Protein AF-A0A3D0MB20-F1 (afdb_monomer)

Radius of gyration: 22.78 Å; Cα contacts (8 Å, |Δi|>4): 73; chains: 1; bounding box: 54×30×51 Å

Nearest PDB structures (foldseek):
  8es4-assembly1_F  TM=3.337E-01  e=3.776E-01  Shigella phage Buco

Sequence (99 aa):
TNLPDAANAVVLQDGVRNSDVEVVDANTIRVHTDIQRHQYEIYTGYFGQKIVITSPEQLTSGSVANAAATRRTAQQNVKAAESVMASGAMGCPCCAGTV

Mean predicted aligned error: 18.68 Å

Secondary structure (DSSP, 8-state):
--PPPGGG-EEEETTEE---EEEEETTEEEE---SS---EEEE----S-------------------------HHHHHHHHHHHHHT-----GGG----

Structure (mmCIF, N/CA/C/O backbone):
data_AF-A0A3D0MB20-F1
#
_entry.id   AF-A0A3D0MB20-F1
#
loop_
_atom_site.group_PDB
_atom_site.id
_atom_site.type_symbol
_atom_site.label_atom_id
_atom_site.label_alt_id
_atom_site.label_comp_id
_atom_site.label_asym_id
_atom_site.label_entity_id
_atom_site.label_seq_id
_atom_site.pdbx_PDB_ins_code
_atom_site.Cartn_x
_atom_site.Cartn_y
_atom_site.Cartn_z
_atom_site.occupancy
_atom_site.B_iso_or_equiv
_atom_site.auth_seq_id
_atom_site.auth_comp_id
_atom_site.auth_asym_id
_atom_site.auth_atom_id
_atom_site.pdbx_PDB_model_num
ATOM 1 N N . THR A 1 1 ? -13.032 -6.965 11.562 1.00 58.88 1 THR A N 1
ATOM 2 C CA . THR A 1 1 ? -11.963 -6.059 12.031 1.00 58.88 1 THR A CA 1
ATOM 3 C C . THR A 1 1 ? -12.298 -4.663 11.538 1.00 58.88 1 THR A C 1
ATOM 5 O O . THR A 1 1 ?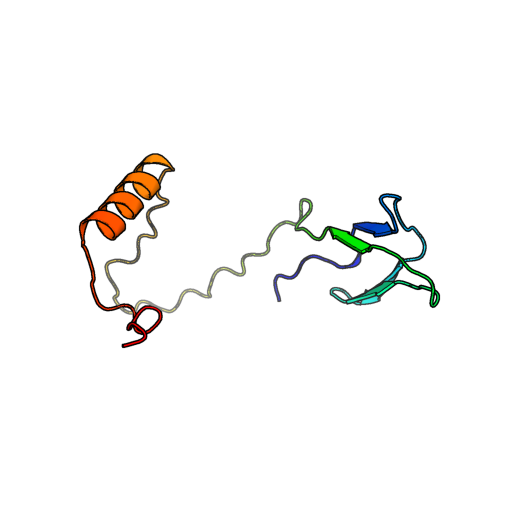 -12.840 -4.547 10.450 1.00 58.88 1 THR A O 1
ATOM 8 N N . ASN A 1 2 ? -12.078 -3.613 12.333 1.00 74.81 2 ASN A N 1
ATOM 9 C CA . ASN A 1 2 ? -12.234 -2.233 11.856 1.00 74.81 2 ASN A CA 1
ATOM 10 C C . ASN A 1 2 ? -10.890 -1.809 11.258 1.00 74.81 2 ASN A C 1
ATOM 12 O O . ASN A 1 2 ? -10.124 -1.142 11.937 1.00 74.81 2 ASN A O 1
ATOM 16 N N . LEU A 1 3 ? -10.542 -2.352 10.089 1.00 81.62 3 LEU A N 1
ATOM 17 C CA . LEU A 1 3 ? -9.323 -1.995 9.360 1.00 81.62 3 LEU A CA 1
ATOM 18 C C . LEU A 1 3 ? -9.686 -1.027 8.228 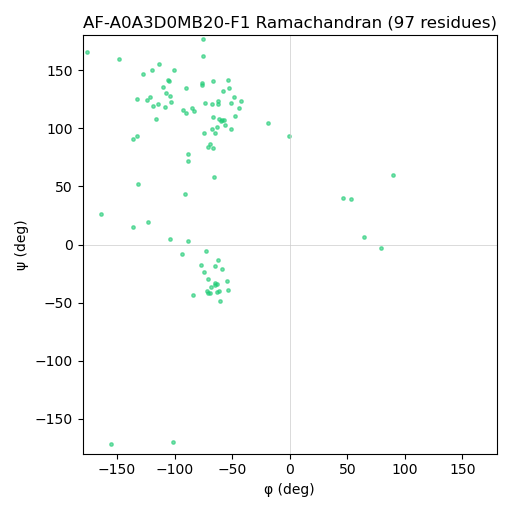1.00 81.62 3 LEU A C 1
ATOM 20 O O . LEU A 1 3 ? -10.802 -1.120 7.712 1.00 81.62 3 LEU A O 1
ATOM 24 N N . PRO A 1 4 ? -8.780 -0.117 7.830 1.00 80.81 4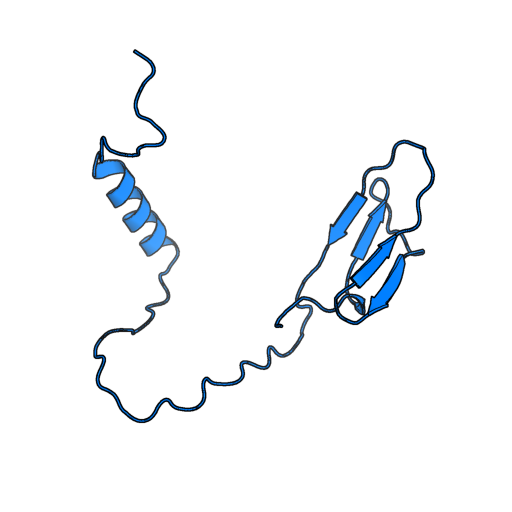 PRO A N 1
ATOM 25 C CA . PRO A 1 4 ? -8.970 0.691 6.635 1.00 80.81 4 PRO A CA 1
ATOM 26 C C . PRO A 1 4 ? -9.151 -0.208 5.411 1.00 80.81 4 PRO A C 1
ATOM 28 O O . PRO A 1 4 ? -8.374 -1.138 5.205 1.00 80.81 4 PRO A O 1
ATOM 31 N N . ASP A 1 5 ? -10.168 0.089 4.610 1.00 88.06 5 ASP A N 1
ATOM 32 C CA . ASP A 1 5 ? -10.424 -0.605 3.349 1.00 88.06 5 ASP A CA 1
ATOM 33 C C . ASP A 1 5 ? -9.258 -0.410 2.366 1.00 88.06 5 ASP A C 1
ATOM 35 O O . ASP A 1 5 ? -8.907 0.724 2.013 1.00 88.06 5 ASP A O 1
ATOM 39 N N . ALA A 1 6 ? -8.691 -1.529 1.917 1.00 91.75 6 ALA A N 1
ATOM 40 C CA . ALA A 1 6 ? -7.601 -1.598 0.952 1.00 91.75 6 ALA A CA 1
ATOM 41 C C . ALA A 1 6 ? -7.906 -0.847 -0.355 1.00 91.75 6 ALA A C 1
ATOM 43 O O . ALA A 1 6 ? -6.994 -0.261 -0.939 1.00 91.75 6 ALA A O 1
ATOM 44 N N . ALA A 1 7 ? -9.176 -0.777 -0.774 1.00 90.31 7 ALA A N 1
ATOM 45 C CA . ALA A 1 7 ? -9.587 -0.044 -1.974 1.00 90.31 7 ALA A CA 1
ATOM 46 C C . 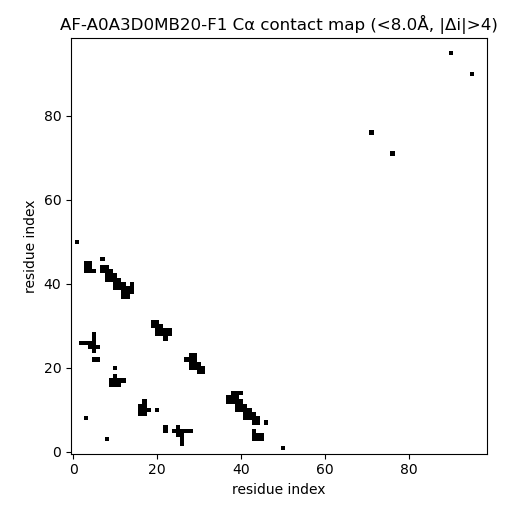ALA A 1 7 ? -9.359 1.476 -1.882 1.00 90.31 7 ALA A C 1
ATOM 48 O O . ALA A 1 7 ? -9.324 2.161 -2.904 1.00 90.31 7 ALA A O 1
ATOM 49 N N . ASN A 1 8 ? -9.187 2.011 -0.670 1.00 91.19 8 ASN A N 1
ATOM 50 C CA . ASN A 1 8 ? -8.942 3.434 -0.436 1.00 91.19 8 ASN A CA 1
ATOM 51 C C . ASN A 1 8 ? -7.474 3.748 -0.107 1.00 91.19 8 ASN A C 1
ATOM 53 O O . ASN A 1 8 ? -7.154 4.894 0.214 1.00 91.19 8 ASN A O 1
ATOM 57 N N . ALA A 1 9 ? -6.581 2.757 -0.155 1.00 92.88 9 ALA A N 1
ATOM 58 C CA . ALA A 1 9 ? -5.162 2.987 0.073 1.00 92.88 9 ALA A CA 1
ATOM 59 C C . ALA A 1 9 ? -4.560 3.852 -1.047 1.00 92.88 9 ALA A C 1
ATOM 61 O O . ALA A 1 9 ? -4.870 3.695 -2.230 1.00 92.88 9 ALA A O 1
ATOM 62 N N . VAL A 1 10 ? -3.663 4.763 -0.674 1.00 94.56 10 VAL A N 1
ATOM 63 C CA . VAL A 1 10 ? -2.865 5.545 -1.623 1.00 94.56 10 VAL A CA 1
ATOM 64 C C . VAL A 1 10 ? -1.408 5.152 -1.453 1.00 94.56 10 VAL A C 1
ATOM 66 O O . VAL A 1 10 ? -0.850 5.301 -0.370 1.00 94.56 10 VAL A O 1
ATOM 69 N N . VAL A 1 11 ? -0.789 4.667 -2.526 1.00 96.75 11 VAL A N 1
ATOM 70 C CA . VAL A 1 11 ? 0.632 4.310 -2.547 1.00 96.75 11 VAL A CA 1
ATOM 71 C C . VAL A 1 11 ? 1.390 5.346 -3.364 1.00 96.75 11 VAL A C 1
ATOM 73 O O . VAL A 1 11 ? 0.998 5.667 -4.490 1.00 96.75 11 VAL A O 1
ATOM 76 N N . LEU A 1 12 ? 2.474 5.869 -2.801 1.00 98.06 12 LEU A N 1
ATOM 77 C CA . LEU A 1 12 ? 3.481 6.631 -3.526 1.00 98.06 12 LEU A CA 1
ATOM 78 C C . LEU A 1 12 ? 4.727 5.763 -3.717 1.00 98.06 12 LEU A C 1
ATOM 80 O O . LEU A 1 12 ? 5.127 5.047 -2.800 1.00 98.06 12 LEU A O 1
ATOM 84 N N . GLN A 1 13 ? 5.340 5.860 -4.891 1.00 97.94 13 GLN A N 1
ATOM 85 C CA . GLN A 1 13 ? 6.657 5.331 -5.219 1.00 97.94 13 GLN A CA 1
ATOM 86 C C . GLN A 1 13 ? 7.538 6.515 -5.612 1.00 97.94 13 GLN A C 1
ATOM 88 O O . GLN A 1 13 ? 7.200 7.260 -6.532 1.00 97.94 13 GLN A O 1
ATOM 93 N N . ASP A 1 14 ? 8.622 6.729 -4.870 1.00 97.50 14 ASP A N 1
ATOM 94 C CA . ASP A 1 14 ? 9.560 7.842 -5.067 1.00 97.50 14 ASP A CA 1
ATOM 95 C C . ASP A 1 14 ? 8.862 9.219 -5.099 1.00 97.50 14 ASP A C 1
ATOM 97 O O . ASP A 1 14 ? 9.182 10.105 -5.889 1.00 97.50 14 ASP A O 1
ATOM 101 N N . GLY A 1 15 ? 7.854 9.383 -4.234 1.00 97.50 15 GLY A N 1
ATOM 102 C CA . GLY A 1 15 ? 7.049 10.604 -4.111 1.00 97.50 15 GLY A CA 1
ATOM 103 C C . GLY A 1 15 ? 5.952 10.773 -5.170 1.00 97.50 15 GLY A C 1
ATOM 104 O O . GLY A 1 15 ? 5.174 11.724 -5.088 1.00 97.50 15 GLY A O 1
ATOM 105 N N . VAL A 1 16 ? 5.838 9.859 -6.139 1.00 97.38 16 VAL A N 1
ATOM 106 C CA . VAL A 1 16 ? 4.819 9.895 -7.200 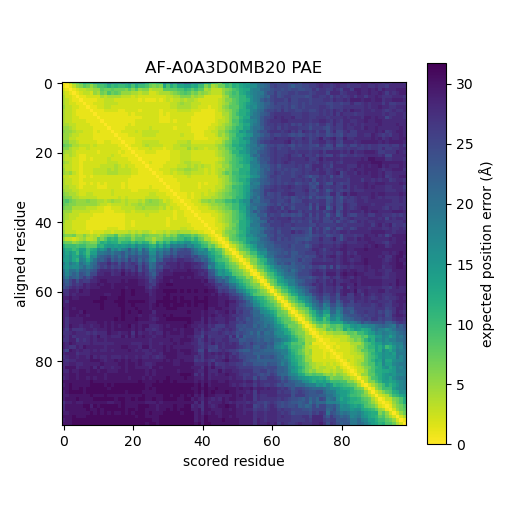1.00 97.38 16 VAL A CA 1
ATOM 107 C C . VAL A 1 16 ? 3.750 8.842 -6.939 1.00 97.38 16 VAL A C 1
ATOM 109 O O . VAL A 1 16 ? 4.046 7.735 -6.504 1.00 97.38 16 VAL A O 1
ATOM 112 N N . ARG A 1 17 ? 2.480 9.164 -7.208 1.00 96.75 17 ARG A N 1
ATOM 113 C CA . ARG A 1 17 ? 1.382 8.213 -7.004 1.00 96.75 17 ARG A CA 1
ATOM 114 C C . ARG A 1 17 ? 1.549 6.987 -7.902 1.00 96.75 17 ARG A C 1
ATOM 116 O O . ARG A 1 17 ? 1.537 7.116 -9.123 1.00 96.75 17 ARG A O 1
ATOM 123 N N . ASN A 1 18 ? 1.641 5.814 -7.282 1.00 95.56 18 ASN A N 1
ATOM 124 C CA . ASN A 1 18 ? 1.673 4.534 -7.972 1.00 95.56 18 ASN A CA 1
ATOM 125 C C . ASN A 1 18 ? 0.229 4.076 -8.245 1.00 95.56 18 ASN A C 1
ATOM 127 O O . ASN A 1 18 ? -0.561 3.891 -7.318 1.00 95.56 18 ASN A O 1
ATOM 131 N N . SER A 1 19 ? -0.124 3.948 -9.525 1.00 93.12 19 SER A N 1
ATOM 132 C CA . SER A 1 19 ? -1.431 3.459 -9.981 1.00 93.12 19 SER A CA 1
ATOM 133 C C . SER A 1 19 ? -1.466 1.953 -10.264 1.00 93.12 19 SER A C 1
ATOM 135 O O . SER A 1 19 ? -2.547 1.424 -10.497 1.00 93.12 19 SER A O 1
ATOM 137 N N . ASP A 1 20 ? -0.320 1.273 -10.246 1.00 94.69 20 ASP A N 1
ATOM 138 C CA . ASP A 1 20 ? -0.161 -0.170 -10.483 1.00 94.69 20 ASP A CA 1
ATOM 139 C C . ASP A 1 20 ? -0.234 -0.974 -9.170 1.00 94.69 20 ASP A C 1
ATOM 141 O O . ASP A 1 20 ? 0.584 -1.845 -8.863 1.00 94.69 20 ASP A O 1
ATOM 145 N N . VAL A 1 21 ? -1.205 -0.610 -8.332 1.00 95.94 21 VAL A N 1
ATOM 146 C CA . VAL A 1 21 ? -1.484 -1.278 -7.060 1.00 95.94 21 VAL A CA 1
ATOM 147 C C . VAL A 1 21 ? -2.712 -2.149 -7.241 1.00 95.94 21 VAL A C 1
ATOM 149 O O . VAL A 1 21 ? -3.791 -1.658 -7.574 1.00 95.94 21 VAL A O 1
ATOM 152 N N . GLU A 1 22 ? -2.563 -3.438 -6.972 1.00 97.06 22 GLU A N 1
ATOM 153 C CA . GLU A 1 22 ? -3.675 -4.379 -6.980 1.00 97.06 22 GLU A CA 1
ATOM 154 C C . GLU A 1 22 ? -4.315 -4.457 -5.593 1.00 97.06 22 GLU A C 1
ATOM 156 O O . GLU A 1 22 ? -3.631 -4.599 -4.578 1.00 97.06 22 GLU A O 1
ATOM 161 N N . VAL A 1 23 ? -5.645 -4.426 -5.542 1.00 95.12 23 VAL A N 1
ATOM 162 C CA . VAL A 1 23 ? -6.406 -4.748 -4.329 1.00 95.12 23 VAL A CA 1
ATOM 163 C C . VAL A 1 23 ? -6.694 -6.246 -4.351 1.00 95.12 23 VAL A C 1
ATOM 165 O O . VAL A 1 23 ? -7.426 -6.722 -5.216 1.00 95.12 23 VAL A O 1
ATOM 168 N N . VAL A 1 24 ? -6.097 -6.994 -3.422 1.00 96.56 24 VAL A N 1
ATOM 169 C CA . VAL A 1 24 ? -6.238 -8.459 -3.347 1.00 96.56 24 VAL A CA 1
ATOM 170 C C . VAL A 1 24 ? -7.513 -8.836 -2.591 1.00 96.56 24 VAL A C 1
ATOM 172 O O . VAL A 1 24 ? -8.255 -9.715 -3.024 1.00 96.56 24 VAL A O 1
ATOM 175 N N . ASP A 1 25 ? -7.775 -8.157 -1.473 1.00 92.31 25 ASP A N 1
ATOM 176 C CA . ASP A 1 25 ? -8.993 -8.288 -0.669 1.00 92.31 25 ASP A CA 1
ATOM 177 C C . ASP A 1 25 ? -9.251 -7.002 0.141 1.00 92.31 25 ASP A C 1
ATOM 179 O O . ASP A 1 25 ? -8.575 -5.993 -0.047 1.00 92.31 25 ASP A O 1
ATOM 183 N N . ALA A 1 26 ? -10.233 -7.030 1.049 1.00 88.44 26 ALA A N 1
ATOM 184 C CA . ALA A 1 26 ? -10.669 -5.873 1.834 1.00 88.44 26 ALA A CA 1
ATOM 185 C C . ALA A 1 26 ? -9.570 -5.220 2.697 1.00 88.44 26 ALA A C 1
ATOM 187 O O . ALA A 1 26 ? -9.716 -4.064 3.097 1.00 88.44 26 ALA A O 1
ATOM 188 N N . ASN A 1 27 ? -8.489 -5.931 3.017 1.00 89.56 27 ASN A N 1
ATOM 189 C CA . ASN A 1 27 ? -7.416 -5.438 3.880 1.00 89.56 27 ASN A CA 1
ATOM 190 C C . ASN A 1 27 ? -6.012 -5.767 3.349 1.00 89.56 27 ASN A C 1
ATOM 192 O O . ASN A 1 27 ? -5.038 -5.639 4.096 1.00 89.56 27 ASN A O 1
ATOM 196 N N . THR A 1 28 ? -5.909 -6.157 2.077 1.00 92.94 28 THR A N 1
ATOM 197 C CA . THR A 1 28 ? -4.661 -6.561 1.429 1.00 92.94 28 THR A CA 1
ATOM 198 C C . THR A 1 28 ? -4.511 -5.871 0.079 1.00 92.94 28 THR A C 1
ATOM 200 O O . THR A 1 28 ? -5.358 -6.002 -0.806 1.00 92.94 28 THR A O 1
ATOM 203 N N . ILE A 1 29 ? -3.384 -5.185 -0.102 1.00 95.81 29 ILE A N 1
ATOM 204 C CA . ILE A 1 29 ? -2.931 -4.664 -1.395 1.00 95.81 29 ILE A CA 1
ATOM 205 C C . ILE A 1 29 ? -1.653 -5.381 -1.831 1.00 95.81 29 ILE A C 1
ATOM 207 O O . ILE A 1 29 ? -0.884 -5.864 -0.995 1.00 95.81 29 ILE A O 1
ATOM 211 N N . ARG A 1 30 ? -1.397 -5.410 -3.136 1.00 97.19 30 ARG A N 1
ATOM 212 C CA . ARG A 1 30 ? -0.140 -5.854 -3.734 1.00 97.19 30 ARG A CA 1
ATOM 213 C C . ARG A 1 30 ? 0.443 -4.712 -4.555 1.00 97.19 30 ARG A C 1
ATOM 215 O O . ARG A 1 30 ? -0.229 -4.140 -5.404 1.00 97.19 30 ARG A O 1
ATOM 222 N N . VAL A 1 31 ? 1.700 -4.388 -4.276 1.00 96.94 31 VAL A N 1
ATOM 223 C CA . VAL A 1 31 ? 2.465 -3.361 -4.988 1.00 96.94 31 VAL A CA 1
ATOM 224 C C . VAL A 1 31 ? 3.508 -4.072 -5.838 1.00 96.94 31 VAL A C 1
ATOM 226 O O . VAL A 1 31 ? 4.352 -4.786 -5.293 1.00 96.94 31 VAL A O 1
ATOM 229 N N . HIS A 1 32 ? 3.445 -3.902 -7.157 1.00 95.25 32 HIS A N 1
ATOM 230 C CA . HIS A 1 32 ? 4.489 -4.395 -8.049 1.00 95.25 32 HIS A CA 1
ATOM 231 C C . HIS A 1 32 ? 5.715 -3.481 -7.987 1.00 95.25 32 HIS A C 1
ATOM 233 O O . HIS A 1 32 ? 5.607 -2.258 -7.906 1.00 95.25 32 HIS A O 1
ATOM 239 N N . THR A 1 33 ? 6.896 -4.091 -7.979 1.00 95.44 33 THR A N 1
ATOM 240 C CA . THR A 1 33 ? 8.183 -3.397 -7.904 1.00 95.44 33 THR A CA 1
ATOM 241 C C . THR A 1 33 ? 9.241 -4.195 -8.658 1.00 95.44 33 THR A C 1
ATOM 243 O O . THR A 1 33 ? 9.061 -5.392 -8.899 1.00 95.44 33 THR A O 1
ATOM 246 N N . ASP A 1 34 ? 10.330 -3.538 -9.042 1.00 95.44 34 ASP A N 1
ATOM 247 C CA . ASP A 1 34 ? 11.523 -4.190 -9.569 1.00 95.44 34 ASP A CA 1
ATOM 248 C C . ASP A 1 34 ? 12.614 -4.282 -8.475 1.00 95.44 34 ASP A C 1
ATOM 250 O O . ASP A 1 34 ? 12.354 -4.083 -7.289 1.00 95.44 34 ASP A O 1
ATOM 254 N N . ILE A 1 35 ? 13.839 -4.661 -8.849 1.00 95.19 35 ILE A N 1
ATOM 255 C CA . ILE A 1 35 ? 14.963 -4.817 -7.906 1.00 95.19 35 ILE A CA 1
ATOM 256 C C . ILE A 1 35 ? 15.762 -3.524 -7.676 1.00 95.19 35 ILE A C 1
ATOM 258 O O . ILE A 1 35 ? 16.799 -3.555 -7.005 1.00 95.19 35 ILE A O 1
ATOM 262 N N . GLN A 1 36 ? 15.349 -2.406 -8.270 1.00 97.19 36 GLN A N 1
ATOM 263 C CA . GLN A 1 36 ? 16.011 -1.123 -8.088 1.00 97.19 36 GLN A CA 1
ATOM 264 C C . GLN A 1 36 ? 15.683 -0.519 -6.721 1.00 97.19 36 GLN A C 1
ATOM 266 O O . GLN A 1 36 ? 14.945 -1.060 -5.895 1.00 97.19 36 GLN A O 1
ATOM 271 N N . ARG A 1 37 ? 16.307 0.625 -6.441 1.00 96.56 37 ARG A N 1
ATOM 272 C CA . ARG A 1 37 ? 16.064 1.362 -5.208 1.00 96.56 37 ARG A CA 1
ATOM 273 C C . ARG A 1 37 ? 14.817 2.225 -5.375 1.00 96.56 37 ARG A C 1
ATOM 275 O O . ARG A 1 37 ? 14.861 3.207 -6.106 1.00 96.56 37 ARG A O 1
ATOM 282 N N . HIS A 1 38 ? 13.786 1.899 -4.606 1.00 96.81 38 HIS A N 1
ATOM 283 C CA . HIS A 1 38 ? 12.553 2.670 -4.501 1.00 96.81 38 HIS A CA 1
ATOM 284 C C . HIS A 1 38 ? 12.225 2.978 -3.041 1.00 96.81 38 HIS A C 1
ATOM 286 O O . HIS A 1 38 ? 12.484 2.164 -2.148 1.00 96.81 38 HIS A O 1
ATOM 292 N N . GLN A 1 39 ? 11.626 4.139 -2.799 1.00 97.75 39 GLN A N 1
ATOM 293 C CA . GLN A 1 39 ? 10.966 4.463 -1.541 1.00 97.75 39 GLN A CA 1
ATOM 294 C C . GLN A 1 39 ? 9.453 4.369 -1.725 1.00 97.75 39 GLN A C 1
ATOM 296 O O . GLN A 1 39 ? 8.888 5.004 -2.613 1.00 97.75 39 GLN A O 1
ATOM 301 N N . TYR A 1 40 ? 8.797 3.614 -0.845 1.00 97.44 40 TYR A N 1
ATOM 302 C CA . TYR A 1 40 ? 7.345 3.484 -0.831 1.00 97.44 40 TYR A CA 1
ATOM 303 C C . TYR A 1 40 ? 6.741 4.169 0.386 1.00 97.44 40 TYR A C 1
ATOM 305 O O . TYR A 1 40 ? 7.196 3.974 1.513 1.00 97.44 40 TYR A O 1
ATOM 313 N N . GLU A 1 41 ? 5.667 4.915 0.154 1.00 97.69 41 GLU A N 1
ATOM 314 C CA . GLU A 1 41 ? 4.830 5.489 1.204 1.00 97.69 41 GLU A CA 1
ATOM 315 C C . GLU A 1 41 ? 3.393 5.028 0.991 1.00 97.69 41 GLU A C 1
ATOM 317 O O . GLU A 1 41 ? 2.824 5.210 -0.084 1.00 97.69 41 GLU A O 1
ATOM 322 N N . ILE A 1 42 ? 2.806 4.405 2.011 1.00 95.50 42 ILE A N 1
ATOM 323 C CA . ILE A 1 42 ? 1.463 3.828 1.935 1.00 95.50 42 ILE A CA 1
ATOM 324 C C . ILE A 1 42 ? 0.571 4.575 2.920 1.00 95.50 42 ILE A C 1
ATOM 326 O O . ILE A 1 42 ? 0.676 4.410 4.136 1.00 95.50 42 ILE A O 1
ATOM 330 N N . TYR A 1 43 ? -0.326 5.393 2.382 1.00 93.56 43 TYR A N 1
ATOM 331 C CA . TYR A 1 43 ? -1.315 6.143 3.140 1.00 93.56 43 TYR A CA 1
ATOM 332 C C . TYR A 1 43 ? -2.601 5.324 3.226 1.00 93.56 43 TY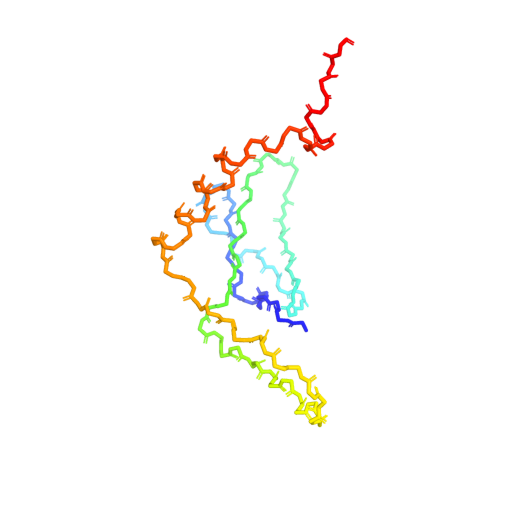R A C 1
ATOM 334 O O . TYR A 1 43 ? -3.261 5.055 2.220 1.00 93.56 43 TYR A O 1
ATOM 342 N N . THR A 1 44 ? -2.962 4.933 4.446 1.00 90.19 44 THR A N 1
ATOM 343 C CA . THR A 1 44 ? -4.215 4.234 4.752 1.00 90.19 44 THR A CA 1
ATOM 344 C C . THR A 1 44 ? -5.039 5.066 5.728 1.00 90.19 44 THR A C 1
ATOM 346 O O . THR A 1 44 ? -4.496 5.837 6.522 1.00 90.19 44 THR A O 1
ATOM 349 N N . GLY A 1 45 ? -6.363 4.950 5.666 1.00 82.31 45 GLY A N 1
ATOM 350 C CA . GLY A 1 45 ? -7.237 5.717 6.542 1.00 82.31 45 GLY A CA 1
ATOM 351 C C . GLY A 1 45 ? -8.711 5.372 6.382 1.00 82.31 45 GLY A C 1
ATOM 352 O O . GLY A 1 45 ? -9.128 4.742 5.413 1.00 82.31 45 GLY A O 1
ATOM 353 N N . TYR A 1 46 ? -9.511 5.812 7.349 1.00 77.75 46 TYR A N 1
ATOM 354 C CA . TYR A 1 46 ? -10.967 5.686 7.322 1.00 77.75 46 TYR A CA 1
ATOM 355 C C . TYR A 1 46 ? -11.556 6.908 6.615 1.00 77.75 46 TYR A C 1
ATOM 357 O O . TYR A 1 46 ? -12.013 7.863 7.246 1.00 77.75 46 TYR A O 1
ATOM 365 N N . PHE A 1 47 ? -11.489 6.922 5.286 1.00 69.50 47 PHE A N 1
ATOM 366 C CA . PHE A 1 47 ? -11.975 8.044 4.482 1.00 69.50 47 PHE A CA 1
ATOM 367 C C . PHE A 1 47 ? -13.507 8.044 4.437 1.00 69.50 47 PHE A C 1
ATOM 369 O O . PHE A 1 47 ? -14.111 7.317 3.657 1.00 69.50 47 PHE A O 1
ATOM 376 N N . GLY A 1 48 ? -14.155 8.816 5.316 1.00 62.31 48 GLY A N 1
ATOM 377 C CA . GLY A 1 48 ? -15.619 8.987 5.325 1.00 62.31 48 GLY A CA 1
ATOM 378 C C . GLY A 1 48 ? -16.426 7.719 5.642 1.00 62.31 48 GLY A C 1
ATOM 379 O O . GLY A 1 48 ? -17.655 7.738 5.573 1.00 62.31 48 GLY A O 1
ATOM 380 N N . GLN A 1 49 ? -15.756 6.623 6.003 1.00 56.09 49 GLN A N 1
ATOM 381 C CA . GLN A 1 49 ? -16.392 5.358 6.342 1.00 56.09 49 GLN A CA 1
ATOM 382 C C . GLN A 1 49 ? -17.167 5.537 7.647 1.00 56.09 49 GLN A C 1
ATOM 384 O O . GLN A 1 49 ? -16.608 5.895 8.687 1.00 56.09 49 GLN A O 1
ATOM 389 N N . LYS A 1 50 ? -18.480 5.301 7.589 1.00 51.75 50 LYS A N 1
ATOM 390 C CA . LYS A 1 50 ? -19.333 5.247 8.773 1.00 51.75 50 LYS A CA 1
ATOM 391 C C . LYS A 1 50 ? -18.832 4.072 9.604 1.00 51.75 50 LYS A C 1
ATOM 393 O O . LYS A 1 50 ? -19.097 2.926 9.259 1.00 51.75 50 LYS A O 1
ATOM 398 N N . ILE A 1 51 ? -18.061 4.356 10.653 1.00 53.41 51 ILE A N 1
ATOM 399 C CA . ILE A 1 51 ? -17.599 3.333 11.588 1.00 53.41 51 ILE A CA 1
ATOM 400 C C . ILE A 1 51 ? -18.868 2.672 12.120 1.00 53.41 51 ILE A C 1
ATOM 402 O O . ILE A 1 51 ? -19.623 3.292 12.875 1.00 53.41 51 ILE A O 1
ATOM 406 N N . VAL A 1 52 ? -19.148 1.442 11.687 1.00 54.12 52 VAL A N 1
ATOM 407 C CA . VAL A 1 52 ? -20.166 0.615 12.327 1.00 54.12 52 VAL A CA 1
ATOM 408 C C . VAL A 1 52 ? -19.554 0.227 13.660 1.00 54.12 52 VAL A C 1
ATOM 410 O O . VAL A 1 52 ? -18.894 -0.796 13.803 1.00 54.12 52 VAL A O 1
ATOM 413 N N . ILE A 1 53 ? -19.704 1.123 14.634 1.00 53.72 53 ILE A N 1
ATOM 414 C CA . ILE A 1 53 ? -19.572 0.769 16.033 1.00 53.72 53 ILE A CA 1
ATOM 415 C C . ILE A 1 53 ? -20.738 -0.181 16.248 1.00 53.72 53 ILE A C 1
ATOM 417 O O . ILE A 1 53 ? -21.876 0.255 16.429 1.00 53.72 53 ILE A O 1
ATOM 421 N N . THR A 1 54 ? -20.484 -1.482 16.149 1.00 50.31 54 THR A N 1
ATOM 422 C CA . THR A 1 54 ? -21.364 -2.460 16.768 1.00 50.31 54 THR A CA 1
ATOM 423 C C . THR A 1 54 ? -21.387 -2.043 18.227 1.00 50.31 54 THR A C 1
ATOM 425 O O . THR A 1 54 ? -20.381 -2.172 18.927 1.00 50.31 54 THR A O 1
ATOM 428 N N . SER A 1 55 ? -22.479 -1.394 18.645 1.00 46.53 55 SER A N 1
ATOM 429 C CA . SE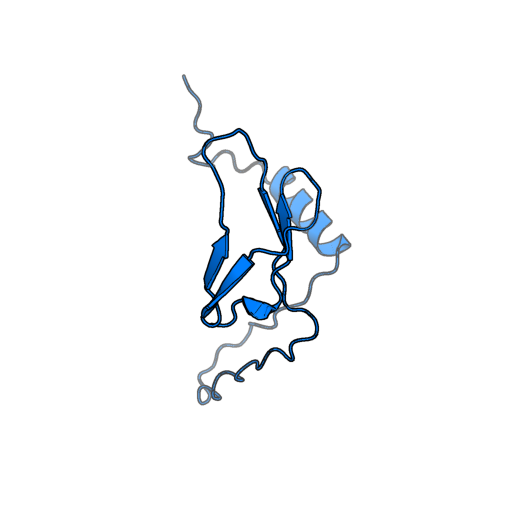R A 1 55 ? -22.698 -1.101 20.053 1.00 46.53 55 SER A CA 1
ATOM 430 C C . SER A 1 55 ? -22.446 -2.418 20.770 1.00 46.53 55 SER A C 1
ATOM 432 O O . SER A 1 55 ? -23.017 -3.419 20.322 1.00 46.53 55 SER A O 1
ATOM 434 N N . PRO A 1 56 ? -21.573 -2.465 21.794 1.00 47.94 56 PRO A N 1
ATOM 435 C CA . PRO A 1 56 ? -21.461 -3.670 22.586 1.00 47.94 56 PRO A CA 1
ATOM 436 C C . PRO A 1 56 ? -22.887 -4.013 22.994 1.00 47.94 56 PRO A C 1
ATOM 438 O O . PRO A 1 56 ? -23.613 -3.154 23.510 1.00 47.94 56 PRO A O 1
ATOM 441 N N . GLU A 1 57 ? -23.314 -5.214 22.607 1.00 45.78 57 GLU A N 1
ATOM 442 C CA . GLU A 1 57 ? -24.560 -5.807 23.056 1.00 45.78 57 GLU A CA 1
ATOM 443 C C . GLU A 1 57 ? -24.644 -5.504 24.545 1.00 45.78 57 GLU A C 1
ATOM 445 O O . GLU A 1 57 ? -23.654 -5.713 25.252 1.00 45.78 57 GLU A O 1
ATOM 450 N N . GLN A 1 58 ? -25.729 -4.845 24.967 1.00 43.91 58 GLN A N 1
ATOM 451 C CA . GLN A 1 58 ? -25.894 -4.387 26.339 1.00 43.91 58 GLN A CA 1
ATOM 452 C C . GLN A 1 58 ? -25.618 -5.576 27.254 1.00 43.91 58 GLN A C 1
ATOM 454 O O . GLN A 1 58 ? -26.480 -6.433 27.432 1.00 43.91 58 GLN A O 1
ATOM 459 N N . LEU A 1 59 ? -24.404 -5.631 27.808 1.00 46.31 59 LEU A N 1
ATOM 460 C CA . LEU A 1 59 ? -24.057 -6.566 28.854 1.00 46.31 59 LEU A CA 1
ATOM 461 C C . LEU A 1 59 ? -25.019 -6.228 29.978 1.00 46.31 59 LEU A C 1
ATOM 463 O O . LEU A 1 59 ? -24.961 -5.152 30.578 1.00 46.31 59 LEU A O 1
ATOM 467 N N . THR A 1 60 ? -25.987 -7.119 30.148 1.00 42.81 60 THR A N 1
ATOM 468 C CA . THR A 1 60 ? -27.025 -7.064 31.160 1.00 42.81 60 THR A CA 1
ATOM 469 C C . THR A 1 60 ? -26.405 -6.669 32.491 1.00 42.81 60 THR A C 1
ATOM 471 O O . THR A 1 60 ? -25.532 -7.365 33.000 1.00 42.81 60 THR A O 1
ATOM 474 N N . SER A 1 61 ? -26.860 -5.515 32.985 1.00 46.94 61 SER A N 1
ATOM 475 C CA . SER A 1 61 ? -26.681 -4.935 34.316 1.00 46.94 61 SER A CA 1
ATOM 476 C C . SER A 1 61 ? -25.857 -5.783 35.293 1.00 46.94 61 SER A C 1
ATOM 478 O O . SER A 1 61 ? -26.383 -6.629 36.013 1.00 46.94 61 SER A O 1
ATOM 480 N N . GLY A 1 62 ? -24.557 -5.505 35.339 1.00 42.50 62 GLY A N 1
ATOM 481 C CA . GLY A 1 62 ? -23.647 -5.953 36.384 1.00 42.50 62 GLY A CA 1
ATOM 482 C C . GLY A 1 62 ? -22.822 -4.761 36.846 1.00 42.50 62 GLY A C 1
ATOM 483 O O . GLY A 1 62 ? -21.836 -4.413 36.211 1.00 42.50 62 GLY A O 1
ATOM 484 N N . SER A 1 63 ? -23.300 -4.101 37.902 1.00 49.19 63 SER A N 1
ATOM 485 C CA . SER A 1 63 ? -22.699 -2.975 38.628 1.00 49.19 63 SER A CA 1
ATOM 486 C C . SER A 1 63 ? -21.186 -2.782 38.428 1.00 49.19 63 SER A C 1
ATOM 488 O O . SER A 1 63 ? -20.383 -3.428 39.098 1.00 49.19 63 SER A O 1
ATOM 490 N N . VAL A 1 64 ? -20.803 -1.784 37.628 1.00 38.75 64 VAL A N 1
ATOM 491 C CA . VAL A 1 64 ? -19.525 -1.084 37.806 1.00 38.75 64 VAL A CA 1
ATOM 492 C C . VAL A 1 64 ? -19.786 0.408 37.650 1.00 38.75 64 VAL A C 1
ATOM 494 O O . VAL A 1 64 ? -19.779 0.976 36.559 1.00 38.75 64 VAL A O 1
ATOM 497 N N . ALA A 1 65 ? -20.085 1.050 38.776 1.00 49.09 65 ALA A N 1
ATOM 498 C CA . ALA A 1 65 ? -19.910 2.483 38.891 1.00 49.09 65 ALA A CA 1
ATOM 499 C C . ALA A 1 65 ? -18.466 2.823 38.473 1.00 49.09 65 ALA A C 1
ATOM 501 O O . ALA A 1 65 ? -17.524 2.172 38.918 1.00 49.09 65 ALA A O 1
ATOM 502 N N . ASN A 1 66 ? -18.319 3.865 37.651 1.00 48.91 66 ASN A N 1
ATOM 503 C CA . ASN A 1 66 ? -17.062 4.554 37.329 1.00 48.91 66 ASN A CA 1
ATOM 504 C C . ASN A 1 66 ? -16.262 4.025 36.125 1.00 48.91 66 ASN A C 1
ATOM 506 O O . ASN A 1 66 ? -15.073 3.746 36.226 1.00 48.91 66 ASN A O 1
ATOM 510 N N . ALA A 1 67 ? -16.864 4.033 34.938 1.00 49.94 67 ALA A N 1
ATOM 511 C CA . ALA A 1 67 ? -16.097 4.179 33.697 1.00 49.94 67 ALA A CA 1
ATOM 512 C C . ALA A 1 67 ? -16.731 5.239 32.786 1.00 49.94 67 ALA A C 1
ATOM 514 O O . ALA A 1 67 ? -17.003 5.014 31.610 1.00 49.94 67 ALA A O 1
ATOM 515 N N . ALA A 1 68 ? -16.975 6.431 33.338 1.00 49.69 68 ALA A N 1
ATOM 516 C CA . ALA A 1 68 ? -17.130 7.617 32.511 1.00 49.69 68 ALA A CA 1
ATOM 517 C C . ALA A 1 68 ? -15.759 7.910 31.884 1.00 49.69 68 ALA A C 1
ATOM 519 O O . ALA A 1 68 ? -14.864 8.445 32.539 1.00 49.69 68 ALA A O 1
ATOM 520 N N . ALA A 1 69 ? -15.567 7.506 30.629 1.00 55.50 69 ALA A N 1
ATOM 521 C CA . ALA A 1 69 ? -14.417 7.910 29.835 1.00 55.50 69 ALA A CA 1
ATOM 522 C C . ALA A 1 69 ? -14.516 9.421 29.568 1.00 55.50 69 ALA A C 1
ATOM 524 O O . ALA A 1 69 ? -15.028 9.866 28.540 1.00 55.50 69 ALA A O 1
ATOM 525 N N . THR A 1 70 ? -14.072 10.227 30.532 1.00 55.19 70 THR A N 1
ATOM 526 C CA . THR A 1 70 ? -13.981 11.680 30.403 1.00 55.19 70 THR A CA 1
ATOM 527 C C . THR A 1 70 ? -13.009 11.991 29.270 1.00 55.19 70 THR A C 1
ATOM 529 O O . THR A 1 70 ? -11.801 11.790 29.408 1.00 55.19 70 THR A O 1
ATOM 532 N N . ARG A 1 71 ? -13.528 12.465 28.131 1.00 53.75 71 ARG A N 1
ATOM 533 C CA . ARG A 1 71 ? -12.711 13.022 27.045 1.00 53.75 71 ARG A CA 1
ATOM 534 C C . ARG A 1 71 ? -11.918 14.197 27.615 1.00 53.75 71 ARG A C 1
ATOM 536 O O . ARG A 1 71 ? -12.497 15.236 27.919 1.00 53.75 71 ARG A O 1
ATOM 543 N N . ARG A 1 72 ? -10.612 14.010 27.807 1.00 57.88 72 ARG A N 1
ATOM 544 C CA . ARG A 1 72 ? -9.728 15.058 28.322 1.00 57.88 72 ARG A CA 1
ATOM 545 C C . ARG A 1 72 ? -9.425 16.073 27.230 1.00 57.88 72 ARG A C 1
ATOM 547 O O . ARG A 1 72 ? -9.155 15.695 26.090 1.00 57.88 72 ARG A O 1
ATOM 554 N N . THR A 1 73 ? -9.448 17.354 27.575 1.00 67.75 73 THR A N 1
ATOM 555 C CA . THR A 1 73 ? -8.986 18.420 26.677 1.00 67.75 73 THR A CA 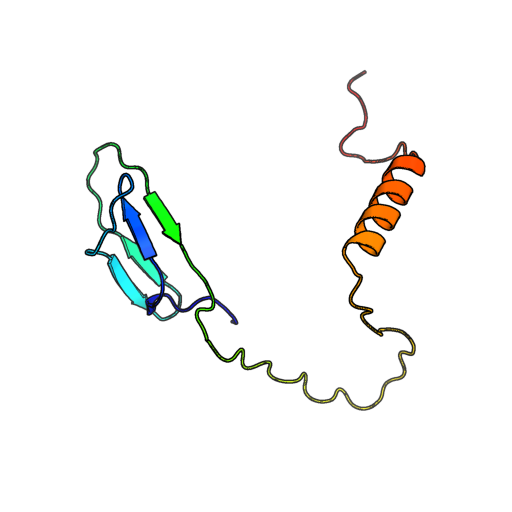1
ATOM 556 C C . THR A 1 73 ? -7.457 18.442 26.611 1.00 67.75 73 THR A C 1
ATOM 558 O O . THR A 1 73 ? -6.775 17.907 27.488 1.00 67.75 73 THR A O 1
ATOM 561 N N . ALA A 1 74 ? -6.893 19.084 25.584 1.00 60.41 74 ALA A N 1
ATOM 562 C CA . ALA A 1 74 ? -5.443 19.183 25.410 1.00 60.41 74 ALA A CA 1
ATOM 563 C C . ALA A 1 74 ? -4.735 19.745 26.659 1.00 60.41 74 ALA A C 1
ATOM 565 O O . ALA A 1 74 ? -3.709 19.207 27.070 1.00 60.41 74 ALA A O 1
ATOM 566 N N . GLN A 1 75 ? -5.322 20.741 27.338 1.00 64.44 75 GLN A N 1
ATOM 567 C CA . GLN A 1 75 ? -4.757 21.274 28.585 1.00 64.44 75 GLN A CA 1
ATOM 568 C C . GLN A 1 75 ? -4.739 20.249 29.730 1.00 64.44 75 GLN A C 1
ATOM 570 O O . GLN A 1 75 ? -3.812 20.234 30.537 1.00 64.44 75 GLN A O 1
ATOM 575 N N . GLN A 1 76 ? -5.738 19.367 29.806 1.00 69.50 76 GLN A N 1
ATOM 576 C CA . GLN A 1 76 ? -5.786 18.324 30.834 1.00 69.50 76 GLN A CA 1
ATOM 577 C C . GLN A 1 76 ? -4.730 17.237 30.595 1.00 69.50 76 GLN A C 1
ATOM 579 O O . GLN A 1 76 ? -4.218 16.666 31.557 1.00 69.50 76 GLN A O 1
ATOM 584 N N . ASN A 1 77 ? -4.357 16.987 29.337 1.00 64.50 77 ASN A N 1
ATOM 585 C CA . ASN A 1 77 ? -3.268 16.070 29.000 1.00 64.50 77 ASN A CA 1
ATOM 586 C C . ASN A 1 77 ? -1.895 16.654 29.350 1.00 64.50 77 ASN A C 1
ATOM 588 O O . ASN A 1 77 ? -1.064 15.928 29.889 1.00 64.50 77 ASN A O 1
ATOM 592 N N . VAL A 1 78 ? -1.678 17.955 29.120 1.00 67.75 78 VAL A N 1
ATOM 593 C CA . VAL A 1 78 ? -0.428 18.634 29.510 1.00 67.75 78 VAL A CA 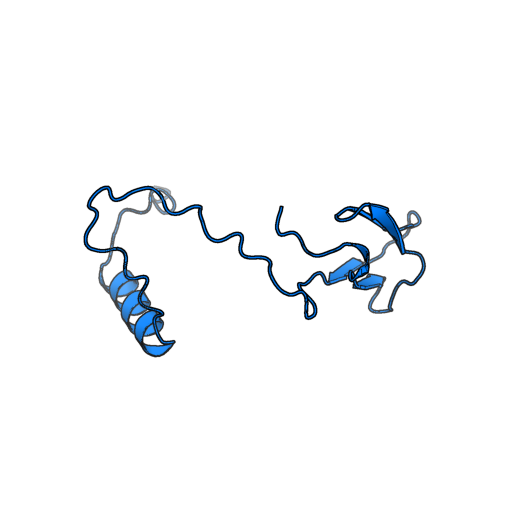1
ATOM 594 C C . VAL A 1 78 ? -0.228 18.564 31.023 1.00 67.75 78 VAL A C 1
ATOM 596 O O . VAL A 1 78 ? 0.810 18.102 31.482 1.00 67.75 78 VAL A O 1
ATOM 599 N N . LYS A 1 79 ? -1.260 18.896 31.806 1.00 68.19 79 LYS A N 1
ATOM 600 C CA . LYS A 1 79 ? -1.179 18.848 33.274 1.00 68.19 79 LYS A CA 1
ATOM 601 C C . LYS A 1 79 ? -0.945 17.429 33.813 1.00 68.19 79 LYS A C 1
ATOM 603 O O . LYS A 1 79 ? -0.250 17.242 34.809 1.00 68.19 79 LYS A O 1
ATOM 608 N N . ALA A 1 80 ? -1.503 16.415 33.149 1.00 62.75 80 ALA A N 1
ATOM 609 C CA . ALA A 1 80 ? -1.234 15.020 33.486 1.00 62.75 80 ALA A CA 1
ATOM 610 C C . ALA A 1 80 ? 0.214 14.618 33.144 1.00 62.75 80 ALA A C 1
ATOM 612 O O . ALA A 1 80 ? 0.864 13.964 33.958 1.00 62.75 80 ALA A O 1
ATOM 613 N N . ALA A 1 81 ? 0.741 15.047 31.995 1.00 60.66 81 ALA A N 1
ATOM 614 C CA . ALA A 1 81 ? 2.131 14.801 31.609 1.00 60.66 81 ALA A CA 1
ATOM 615 C C . ALA A 1 81 ? 3.129 15.470 32.575 1.00 60.66 81 ALA A C 1
ATOM 617 O O . ALA A 1 81 ? 4.100 14.838 32.989 1.00 60.66 81 ALA A O 1
ATOM 618 N N . GLU A 1 82 ? 2.849 16.701 33.014 1.00 61.56 82 GLU A N 1
ATOM 619 C CA . GLU A 1 82 ? 3.647 17.400 34.031 1.00 61.56 82 GLU A CA 1
ATOM 620 C C . GLU A 1 82 ? 3.656 16.646 35.366 1.00 61.56 82 GLU A C 1
ATOM 622 O O . GLU A 1 82 ? 4.706 16.521 35.993 1.00 61.56 82 GLU A O 1
ATOM 627 N N . SER A 1 83 ? 2.517 16.075 35.778 1.00 59.97 83 SER A N 1
ATOM 628 C CA . SER A 1 83 ? 2.445 15.288 37.017 1.00 59.97 83 SER A CA 1
ATOM 629 C C . SER A 1 83 ? 3.289 14.008 36.967 1.00 59.97 83 SER A C 1
ATOM 631 O O . SER A 1 83 ? 3.885 13.633 37.974 1.00 59.97 83 SER A O 1
ATOM 633 N N . VAL A 1 84 ? 3.412 13.376 35.792 1.00 60.38 84 VAL A N 1
ATOM 634 C CA . VAL A 1 84 ? 4.266 12.194 35.595 1.00 60.38 84 VAL A CA 1
ATOM 635 C C . VAL A 1 84 ? 5.743 12.585 35.643 1.00 60.38 84 VAL A C 1
ATOM 637 O O . VAL A 1 84 ? 6.521 11.910 36.314 1.00 60.38 84 VAL A O 1
ATOM 640 N N . MET A 1 85 ? 6.126 13.711 35.030 1.00 60.16 85 MET A N 1
ATOM 641 C CA . MET A 1 85 ? 7.510 14.203 35.083 1.00 60.16 85 MET A CA 1
ATOM 642 C C . MET A 1 85 ? 7.923 14.675 36.486 1.00 60.16 85 MET A C 1
ATOM 644 O O . MET A 1 85 ? 9.048 14.418 36.908 1.00 60.16 85 MET A O 1
ATOM 648 N N . ALA A 1 86 ? 7.016 15.303 37.241 1.00 56.91 86 ALA A N 1
ATOM 649 C CA . ALA A 1 86 ? 7.276 15.752 38.611 1.00 56.91 86 ALA A CA 1
ATOM 650 C C . ALA A 1 86 ? 7.298 14.605 39.638 1.00 56.91 86 ALA A C 1
ATOM 652 O O . ALA A 1 86 ? 7.924 14.732 40.686 1.00 56.91 86 ALA A O 1
ATOM 653 N N . SER A 1 87 ? 6.635 13.479 39.347 1.00 55.59 87 SER A N 1
ATOM 654 C CA . SER A 1 87 ? 6.555 12.339 40.269 1.00 55.59 87 SER A CA 1
ATOM 655 C C . SER A 1 87 ? 7.850 11.537 40.410 1.00 55.59 87 SER A C 1
ATOM 657 O O . SER A 1 87 ? 7.892 10.648 41.257 1.00 55.59 87 SER A O 1
ATOM 659 N N . GLY A 1 88 ? 8.895 11.845 39.624 1.00 56.25 88 GLY A N 1
ATOM 660 C CA . GLY A 1 88 ? 10.251 11.336 39.845 1.00 56.25 88 GLY A CA 1
ATOM 661 C C . GLY A 1 88 ? 10.302 9.836 40.129 1.00 56.25 88 GLY A C 1
ATOM 662 O O . GLY A 1 88 ? 11.033 9.412 41.021 1.00 56.25 88 GLY A O 1
ATOM 663 N N . ALA A 1 89 ? 9.490 9.034 39.432 1.00 54.84 89 ALA A N 1
ATOM 664 C CA . ALA A 1 89 ? 9.455 7.593 39.624 1.00 54.84 89 ALA A CA 1
ATOM 665 C C . ALA A 1 89 ? 10.772 6.996 39.103 1.00 54.84 89 ALA A C 1
ATOM 667 O O . ALA A 1 89 ? 10.885 6.587 37.947 1.00 54.84 89 ALA A O 1
ATOM 668 N N . MET A 1 90 ? 11.781 6.979 39.977 1.00 53.28 90 MET A N 1
ATOM 669 C CA . MET A 1 90 ? 13.081 6.319 39.838 1.00 53.28 90 MET A CA 1
ATOM 670 C C . MET A 1 90 ? 12.912 4.790 39.805 1.00 53.28 90 MET A C 1
ATOM 672 O O . MET A 1 90 ? 13.419 4.071 40.660 1.00 53.28 90 MET A O 1
ATOM 676 N N . GLY A 1 91 ? 12.141 4.284 38.845 1.00 58.62 91 GLY A N 1
ATOM 677 C CA . GLY A 1 91 ? 11.746 2.882 38.812 1.00 58.62 91 GLY A CA 1
ATOM 678 C C . GLY A 1 91 ? 11.195 2.406 37.473 1.00 58.62 91 GLY A C 1
ATOM 679 O O . GLY A 1 91 ? 10.418 1.457 37.468 1.00 58.62 91 GLY A O 1
ATOM 680 N N . CYS A 1 92 ? 11.566 3.021 36.337 1.00 50.91 92 CYS A N 1
ATOM 681 C CA . CYS A 1 92 ? 11.383 2.313 35.068 1.00 50.91 92 CYS A CA 1
ATOM 682 C C . CYS A 1 92 ? 12.448 1.214 34.972 1.00 50.91 92 CYS A C 1
ATOM 684 O O . CYS A 1 92 ? 13.636 1.547 34.956 1.00 50.91 92 CYS A O 1
ATOM 686 N N . PRO A 1 93 ? 12.072 -0.069 34.820 1.00 56.72 93 PRO A N 1
ATOM 687 C CA . PRO A 1 93 ? 13.037 -1.146 34.586 1.00 56.72 93 PRO A CA 1
ATOM 688 C C . PRO A 1 93 ? 13.807 -0.963 33.267 1.00 56.72 93 PRO A C 1
ATOM 690 O O . PRO A 1 93 ? 14.825 -1.605 33.052 1.00 56.72 93 PRO A O 1
ATOM 693 N N . CYS A 1 94 ? 13.344 -0.056 32.400 1.00 61.56 94 CYS A N 1
ATOM 694 C CA . CYS A 1 94 ? 13.995 0.337 31.161 1.00 61.56 94 CYS A CA 1
ATOM 695 C C . CYS A 1 94 ? 15.194 1.292 31.341 1.00 61.56 94 CYS A C 1
ATOM 697 O O . CYS A 1 94 ? 16.003 1.419 30.427 1.00 61.56 94 CYS A O 1
ATOM 699 N N . CYS A 1 95 ? 15.315 1.945 32.504 1.00 60.03 95 CYS A N 1
ATOM 700 C CA . CYS A 1 95 ? 16.368 2.921 32.813 1.00 60.03 95 CYS A CA 1
ATOM 701 C C . CYS A 1 95 ? 17.185 2.541 34.061 1.00 60.03 95 CYS A C 1
ATOM 703 O O . CYS A 1 95 ? 17.828 3.404 34.659 1.00 60.03 95 CYS A O 1
ATOM 705 N N . ALA A 1 96 ? 17.166 1.268 34.477 1.00 54.59 96 ALA A N 1
ATOM 706 C CA . ALA A 1 96 ? 18.106 0.776 35.478 1.00 54.59 96 ALA A CA 1
ATOM 707 C C . ALA A 1 96 ? 19.514 0.819 34.868 1.00 54.59 96 ALA A C 1
ATOM 709 O O . ALA A 1 96 ? 19.810 0.109 33.909 1.00 54.59 96 ALA A O 1
ATOM 710 N N . GLY A 1 97 ? 20.326 1.740 35.382 1.00 46.12 97 GLY A N 1
ATOM 711 C CA . GLY A 1 97 ? 21.626 2.090 34.840 1.00 46.12 97 GLY A CA 1
ATOM 712 C C . GLY A 1 97 ? 22.555 0.896 34.662 1.00 46.12 97 GLY A C 1
ATOM 713 O O . GLY A 1 97 ? 22.652 0.013 35.511 1.00 46.12 97 GLY A O 1
ATOM 714 N N . THR A 1 98 ? 23.293 0.951 33.559 1.00 48.88 98 THR A N 1
ATOM 715 C CA . THR A 1 98 ? 24.682 0.509 33.520 1.00 48.88 98 THR A CA 1
ATOM 716 C C . THR A 1 98 ? 25.413 1.108 34.721 1.00 48.88 98 THR A C 1
ATOM 718 O O . THR A 1 98 ? 25.608 2.326 34.781 1.00 48.88 98 THR A O 1
ATOM 721 N N . VAL A 1 99 ? 25.772 0.253 35.673 1.00 42.12 99 VAL A N 1
ATOM 722 C CA . VAL A 1 99 ? 26.922 0.477 36.551 1.00 42.12 99 VAL A CA 1
ATOM 723 C C . VAL A 1 99 ? 28.067 -0.339 35.980 1.00 42.12 99 VAL A C 1
ATOM 725 O O . VAL A 1 99 ? 27.799 -1.504 35.608 1.00 42.12 99 VAL A O 1
#

Solvent-accessible surface area (backbone atoms only — not comparable to full-atom values): 6803 Å² total; per-residue (Å²): 130,98,65,48,48,29,86,67,49,44,41,26,48,73,86,38,78,51,81,72,57,44,66,77,46,68,76,34,69,44,76,77,79,79,91,70,94,77,51,77,47,78,49,74,52,75,79,85,60,78,78,81,71,73,68,75,73,78,72,75,90,71,93,68,89,84,76,80,81,73,84,71,52,74,70,55,50,51,56,50,53,50,51,58,66,70,59,64,71,90,71,52,87,90,67,67,70,91,126

Foldseek 3Di:
DPFFFPVPKWKDKQNHTDPQWADPDRHDIDDDDDPDDIDMDIDTDDDPPPPPPPPPPPPPDDDDPDDPVPPDDPVRVVVVVVCVVVVPPPDDPVPPDDD

pLDDT: mean 72.31, std 20.2, range [38.75, 98.06]